Protein AF-A0A7C3IT63-F1 (afdb_monomer_lite)

Radius of gyration: 19.75 Å; chains: 1; bounding box: 23×74×29 Å

Structure (mmCIF, N/CA/C/O backbone):
data_AF-A0A7C3IT63-F1
#
_entry.id   AF-A0A7C3IT63-F1
#
loop_
_atom_site.group_PDB
_atom_site.id
_atom_site.type_symbol
_atom_site.label_atom_id
_atom_site.label_alt_id
_atom_site.label_comp_id
_atom_site.label_asym_id
_atom_site.label_entity_id
_atom_site.label_seq_id
_atom_site.pdbx_PDB_ins_code
_atom_site.Cartn_x
_atom_site.Cartn_y
_atom_site.Cartn_z
_atom_site.occupancy
_atom_site.B_iso_or_equiv
_atom_site.auth_seq_id
_atom_site.auth_comp_id
_atom_site.auth_asym_id
_atom_site.auth_atom_id
_atom_site.pdbx_PDB_model_num
ATOM 1 N N . MET A 1 1 ? 4.251 65.442 -13.829 1.00 38.53 1 MET A N 1
ATOM 2 C CA . MET A 1 1 ? 3.423 64.461 -14.567 1.00 38.53 1 MET A CA 1
ATOM 3 C C . MET A 1 1 ? 3.609 63.091 -13.933 1.00 38.53 1 MET A C 1
ATOM 5 O O . MET A 1 1 ? 4.620 62.878 -13.282 1.00 38.53 1 MET A O 1
ATOM 9 N N . LEU A 1 2 ? 2.570 62.262 -14.025 1.00 34.56 2 LEU A N 1
ATOM 10 C CA . LEU A 1 2 ? 2.195 61.171 -13.121 1.00 34.56 2 LEU A CA 1
ATOM 11 C C . LEU A 1 2 ? 3.221 60.044 -12.910 1.00 34.56 2 LEU A C 1
ATOM 13 O O . LEU A 1 2 ? 3.869 59.565 -13.832 1.00 34.56 2 LEU A O 1
ATOM 17 N N . ASN A 1 3 ? 3.241 59.611 -11.651 1.00 39.94 3 ASN A N 1
ATOM 18 C CA . ASN A 1 3 ? 3.815 58.397 -11.092 1.00 39.94 3 ASN A CA 1
ATOM 19 C C . ASN A 1 3 ? 3.014 57.175 -11.576 1.00 39.94 3 ASN A C 1
ATOM 21 O O . ASN A 1 3 ? 1.794 57.162 -11.410 1.00 39.94 3 ASN A O 1
ATOM 25 N N . ILE A 1 4 ? 3.669 56.163 -12.150 1.00 45.16 4 ILE A N 1
ATOM 26 C CA . ILE A 1 4 ? 3.038 54.882 -12.495 1.00 45.16 4 ILE A CA 1
ATOM 27 C C . ILE A 1 4 ? 3.994 53.746 -12.105 1.00 45.16 4 ILE A C 1
ATOM 29 O O . ILE A 1 4 ? 4.771 53.233 -12.904 1.00 45.16 4 ILE A O 1
ATOM 33 N N . ASN A 1 5 ? 3.901 53.362 -10.831 1.00 45.81 5 ASN A N 1
ATOM 34 C CA . ASN A 1 5 ? 4.170 52.006 -10.365 1.00 45.81 5 ASN A CA 1
ATOM 35 C C . ASN A 1 5 ? 3.165 51.060 -11.030 1.00 45.81 5 ASN A C 1
ATOM 37 O O . ASN A 1 5 ? 1.990 51.113 -10.675 1.00 45.81 5 ASN A O 1
ATOM 41 N N . TYR A 1 6 ? 3.601 50.168 -11.919 1.00 40.75 6 TYR A N 1
ATOM 42 C CA . TYR A 1 6 ? 2.818 48.980 -12.263 1.00 40.75 6 TYR A CA 1
ATOM 43 C C . TYR A 1 6 ? 3.698 47.733 -12.229 1.00 40.75 6 TYR A C 1
ATOM 45 O O . TYR A 1 6 ? 4.535 47.503 -13.093 1.00 40.75 6 TYR A O 1
ATOM 53 N N . PHE A 1 7 ? 3.472 46.968 -11.159 1.00 42.66 7 PHE A N 1
ATOM 54 C CA . PHE A 1 7 ? 3.388 45.512 -11.138 1.00 42.66 7 PHE A CA 1
ATOM 55 C C . PHE A 1 7 ? 4.411 44.734 -11.971 1.00 42.66 7 PHE A C 1
ATOM 57 O O . PHE A 1 7 ? 4.200 44.465 -13.145 1.00 42.66 7 PHE A O 1
ATOM 64 N N . ASN A 1 8 ? 5.416 44.197 -11.284 1.00 37.19 8 ASN A N 1
ATOM 65 C CA . ASN A 1 8 ? 5.847 42.820 -11.523 1.00 37.19 8 ASN A CA 1
ATOM 66 C C . ASN A 1 8 ? 6.266 42.181 -10.198 1.00 37.19 8 ASN A C 1
ATOM 68 O O . ASN A 1 8 ? 7.415 41.831 -9.964 1.00 37.19 8 ASN A O 1
ATOM 72 N N . ASN A 1 9 ? 5.278 42.027 -9.316 1.00 38.78 9 ASN A N 1
AT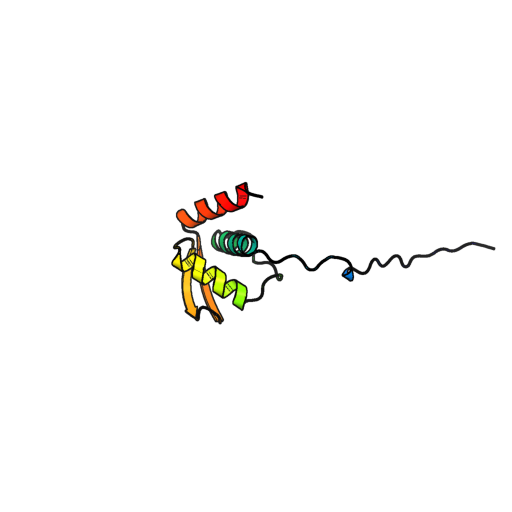OM 73 C CA . ASN A 1 9 ? 5.342 41.124 -8.170 1.00 38.78 9 ASN A CA 1
ATOM 74 C C . ASN A 1 9 ? 5.013 39.696 -8.649 1.00 38.78 9 ASN A C 1
ATOM 76 O O . ASN A 1 9 ? 4.095 39.048 -8.150 1.00 38.78 9 ASN A O 1
ATOM 80 N N . HIS A 1 10 ? 5.742 39.197 -9.650 1.00 39.81 10 HIS A N 1
ATOM 81 C CA . HIS A 1 10 ? 5.808 37.759 -9.862 1.00 39.81 10 HIS A CA 1
ATOM 82 C C . HIS A 1 10 ? 6.725 37.212 -8.768 1.00 39.81 10 HIS A C 1
ATOM 84 O O . HIS A 1 10 ? 7.919 37.026 -8.979 1.00 39.81 10 HIS A O 1
ATOM 90 N N . LYS A 1 11 ? 6.153 36.965 -7.580 1.00 39.66 11 LYS A N 1
ATOM 91 C CA . LYS A 1 11 ? 6.649 35.886 -6.723 1.00 39.66 11 LYS A CA 1
ATOM 92 C C . LYS A 1 11 ? 6.613 34.646 -7.602 1.00 39.66 11 LYS A C 1
ATOM 94 O O . LYS A 1 11 ? 5.547 34.084 -7.851 1.00 39.66 11 LYS A O 1
ATOM 99 N N . SER A 1 12 ? 7.757 34.324 -8.188 1.00 40.31 12 SER A N 1
ATOM 100 C CA . SER A 1 12 ? 7.937 33.090 -8.919 1.00 40.31 12 SER A CA 1
ATOM 101 C C . SER A 1 12 ? 7.509 31.966 -7.981 1.00 40.31 12 SER A C 1
ATOM 103 O O . SER A 1 12 ? 7.937 31.914 -6.829 1.00 40.31 12 SER A O 1
ATOM 105 N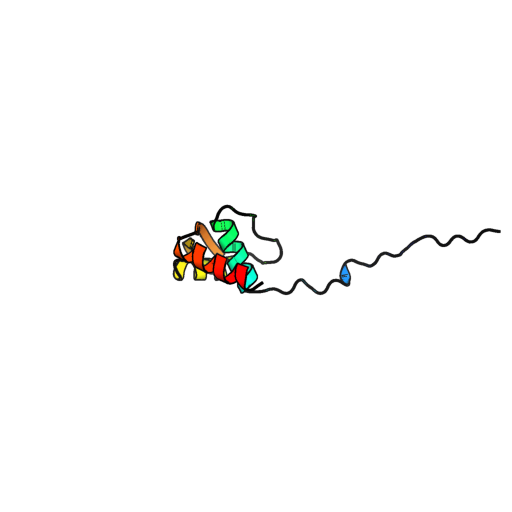 N . PHE A 1 13 ? 6.651 31.062 -8.452 1.00 46.41 13 PHE A N 1
ATOM 106 C CA . PHE A 1 13 ? 6.277 29.854 -7.708 1.00 46.41 13 PHE A CA 1
ATOM 107 C C . PHE A 1 13 ? 7.502 28.971 -7.359 1.00 46.41 13 PHE A C 1
ATOM 109 O O . PHE A 1 13 ? 7.353 27.970 -6.669 1.00 46.41 13 PHE A O 1
ATOM 116 N N . SER A 1 14 ? 8.706 29.346 -7.815 1.00 44.88 14 SER A N 1
ATOM 117 C CA . SER A 1 14 ? 9.992 28.703 -7.537 1.00 44.88 14 SER A CA 1
ATOM 118 C C . SER A 1 14 ? 10.527 28.872 -6.112 1.00 44.88 14 SER A C 1
ATOM 120 O O . SER A 1 14 ? 11.530 28.239 -5.804 1.00 44.88 14 SER A O 1
ATOM 122 N N . ASP A 1 15 ? 9.905 29.698 -5.262 1.00 47.81 15 ASP A N 1
ATOM 123 C CA . ASP A 1 15 ? 10.333 29.876 -3.859 1.00 47.81 15 ASP A CA 1
ATOM 124 C C . ASP A 1 15 ? 9.608 28.937 -2.880 1.00 47.81 15 ASP A C 1
ATOM 126 O O . ASP A 1 15 ? 9.855 28.980 -1.673 1.00 47.81 15 ASP A O 1
ATOM 130 N N . LEU A 1 16 ? 8.697 28.090 -3.370 1.00 50.91 16 LEU A N 1
ATOM 131 C CA . LEU A 1 16 ? 8.146 27.019 -2.549 1.00 50.91 16 LEU A CA 1
ATOM 132 C C . LEU A 1 16 ? 9.215 25.925 -2.413 1.00 50.91 16 LEU A C 1
ATOM 134 O O . LEU A 1 16 ? 9.696 25.431 -3.438 1.00 50.91 16 LEU A O 1
ATOM 138 N N . PRO A 1 17 ? 9.610 25.538 -1.184 1.00 53.88 17 PRO A N 1
ATOM 139 C CA . PRO A 1 17 ? 10.489 24.392 -1.004 1.00 53.88 17 PRO A CA 1
ATOM 140 C C . PRO A 1 17 ? 9.845 23.173 -1.682 1.00 53.88 17 PRO A C 1
ATOM 142 O O . PRO A 1 17 ? 8.616 23.059 -1.670 1.00 53.88 17 PRO A O 1
ATOM 145 N N . PRO A 1 18 ? 10.634 22.286 -2.314 1.00 62.56 18 PRO A N 1
ATOM 146 C CA . PRO A 1 18 ? 10.083 21.091 -2.940 1.00 62.56 18 PRO A CA 1
ATOM 147 C C . PRO A 1 18 ? 9.230 20.344 -1.912 1.00 62.56 18 PRO A C 1
ATOM 149 O O . PRO A 1 18 ? 9.707 20.104 -0.804 1.00 62.56 18 PRO A O 1
ATOM 152 N N . ASP A 1 19 ? 7.983 20.009 -2.267 1.00 64.31 19 ASP A N 1
ATOM 153 C CA . ASP A 1 19 ? 7.064 19.303 -1.369 1.00 64.31 19 ASP A CA 1
ATOM 154 C C . ASP A 1 19 ? 7.773 18.078 -0.770 1.00 64.31 19 ASP A C 1
ATOM 156 O O . ASP A 1 19 ? 8.089 17.120 -1.484 1.00 64.31 19 ASP A O 1
ATOM 160 N N . GLU A 1 20 ? 8.031 18.100 0.539 1.00 75.88 20 GLU A N 1
ATOM 161 C CA . GLU A 1 20 ? 8.796 17.051 1.212 1.00 75.88 20 GLU A CA 1
ATOM 162 C C . GLU A 1 20 ? 8.095 15.701 1.060 1.00 75.88 20 GLU A C 1
ATOM 164 O O . GLU A 1 20 ? 6.938 15.537 1.449 1.00 75.88 20 GLU A O 1
ATOM 169 N N . LYS A 1 21 ? 8.775 14.715 0.469 1.00 80.88 21 LYS A N 1
ATOM 170 C CA . LYS A 1 21 ? 8.236 13.358 0.325 1.00 80.88 21 LYS A CA 1
ATOM 171 C C . LYS A 1 21 ? 8.225 12.646 1.674 1.00 80.88 21 LYS A C 1
ATOM 173 O O . LYS A 1 21 ? 9.249 12.584 2.347 1.00 80.88 21 LYS A O 1
ATOM 178 N N . SER A 1 22 ? 7.100 12.022 2.013 1.00 88.19 22 SER A N 1
ATOM 179 C CA . SER A 1 22 ? 6.955 11.198 3.213 1.00 88.19 22 SER A CA 1
ATOM 180 C C . SER A 1 2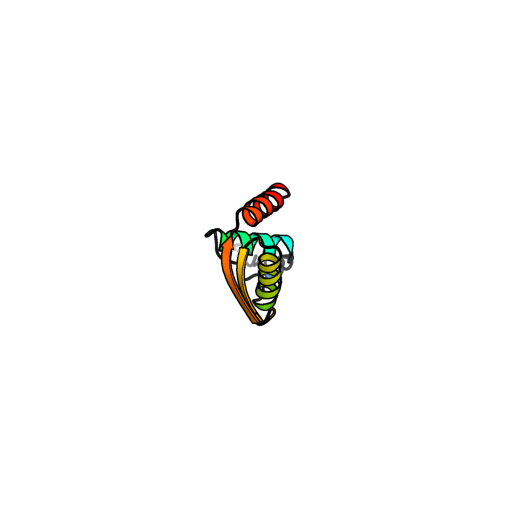2 ? 6.455 9.803 2.852 1.00 88.19 22 SER A C 1
ATOM 182 O O . SER A 1 22 ? 5.504 9.632 2.089 1.00 88.19 22 SER A O 1
ATOM 184 N N . VAL A 1 23 ? 7.093 8.782 3.426 1.00 89.69 23 VAL A N 1
ATOM 185 C CA . VAL A 1 23 ? 6.658 7.387 3.259 1.00 89.69 23 VAL A CA 1
ATOM 186 C C . VAL A 1 23 ? 5.260 7.190 3.839 1.00 89.69 23 VAL A C 1
ATOM 188 O O . VAL A 1 23 ? 4.435 6.537 3.211 1.00 89.69 23 VAL A O 1
ATOM 191 N N . GLU A 1 24 ? 4.981 7.779 5.001 1.00 91.00 24 GLU A N 1
ATOM 192 C CA . GLU A 1 24 ? 3.680 7.676 5.670 1.00 91.00 24 GLU A CA 1
ATOM 193 C C . GLU A 1 24 ? 2.582 8.401 4.875 1.00 91.00 24 GLU A C 1
ATOM 195 O O . GLU A 1 24 ? 1.470 7.890 4.751 1.00 91.00 24 GLU A O 1
ATOM 200 N N . GLU A 1 25 ? 2.907 9.534 4.238 1.00 90.81 25 GLU A N 1
ATOM 201 C CA . GLU A 1 25 ? 1.992 10.209 3.307 1.00 90.81 25 GLU A CA 1
ATOM 202 C C . GLU A 1 25 ? 1.670 9.313 2.103 1.00 90.81 25 GLU A C 1
ATOM 204 O O . GLU A 1 25 ? 0.504 9.163 1.741 1.00 90.81 25 GLU A O 1
ATOM 209 N N . LEU A 1 26 ? 2.679 8.686 1.491 1.00 93.00 26 LEU A N 1
ATOM 210 C CA . LEU A 1 26 ? 2.467 7.786 0.358 1.00 93.00 26 LEU A CA 1
ATOM 211 C C . LEU A 1 26 ? 1.679 6.527 0.758 1.00 93.00 26 LEU A C 1
ATOM 213 O O . LEU A 1 26 ? 0.784 6.109 0.022 1.00 93.00 26 LEU A O 1
ATOM 217 N N . GLU A 1 27 ? 1.955 5.947 1.931 1.00 94.50 27 GLU A N 1
ATOM 218 C CA . GLU A 1 27 ? 1.154 4.849 2.484 1.00 94.50 27 GLU A CA 1
ATOM 219 C C . GLU A 1 27 ? -0.314 5.269 2.634 1.00 94.50 27 GLU A C 1
ATOM 221 O O . GLU A 1 27 ? -1.210 4.557 2.173 1.00 94.50 27 GLU A O 1
ATOM 226 N N . LEU A 1 28 ? -0.566 6.448 3.209 1.00 93.44 28 LEU A N 1
ATOM 227 C CA . LEU A 1 28 ? -1.908 6.994 3.388 1.00 93.44 28 LEU A CA 1
ATOM 228 C C . LEU A 1 28 ? -2.621 7.240 2.052 1.00 93.44 28 LEU A C 1
ATOM 230 O O . LEU A 1 28 ? -3.805 6.924 1.920 1.00 93.44 28 LEU A O 1
ATOM 234 N N . LEU A 1 29 ? -1.920 7.773 1.051 1.00 93.25 29 LEU A N 1
ATOM 235 C CA . LEU A 1 29 ? -2.473 8.006 -0.284 1.00 93.25 29 LEU A CA 1
ATOM 236 C C . LEU A 1 29 ? -2.905 6.696 -0.958 1.00 93.25 29 LEU A C 1
ATOM 238 O O . LEU A 1 29 ? -4.018 6.623 -1.475 1.00 93.25 29 LEU A O 1
ATOM 242 N N . ILE A 1 30 ? -2.078 5.648 -0.899 1.00 95.12 30 ILE A N 1
ATOM 243 C CA . ILE A 1 30 ? -2.414 4.335 -1.474 1.00 95.12 30 ILE A CA 1
ATOM 244 C C . ILE A 1 30 ? -3.576 3.681 -0.711 1.00 95.12 30 ILE A C 1
ATOM 246 O O . ILE A 1 30 ? -4.467 3.093 -1.321 1.00 95.12 30 ILE A O 1
ATOM 250 N N . LEU A 1 31 ? -3.612 3.798 0.621 1.00 95.19 31 LEU A N 1
ATOM 251 C CA . LEU A 1 31 ? -4.721 3.282 1.434 1.00 95.19 31 LEU A CA 1
ATOM 252 C C . LEU A 1 31 ? -6.041 3.989 1.112 1.00 95.19 31 LEU A C 1
ATOM 254 O O . LEU A 1 31 ? -7.075 3.330 1.001 1.00 95.19 31 LEU A O 1
ATOM 258 N N . ARG A 1 32 ? -6.008 5.313 0.923 1.00 93.38 32 ARG A N 1
ATOM 259 C CA . ARG A 1 32 ? -7.168 6.111 0.509 1.00 93.38 32 ARG A CA 1
ATOM 260 C C . ARG A 1 32 ? -7.661 5.688 -0.869 1.00 93.38 32 ARG A C 1
ATOM 262 O O . ARG A 1 32 ? -8.852 5.425 -1.009 1.00 93.38 32 ARG A O 1
ATOM 269 N N . ASP A 1 33 ? -6.763 5.548 -1.836 1.00 93.62 33 ASP A N 1
ATOM 270 C CA . ASP A 1 33 ? -7.097 5.071 -3.180 1.00 93.62 33 ASP A CA 1
ATOM 271 C C . ASP A 1 33 ? -7.731 3.664 -3.136 1.00 93.62 33 ASP A C 1
ATOM 273 O O . ASP A 1 33 ? -8.834 3.450 -3.639 1.00 93.62 33 ASP A O 1
ATOM 277 N N . ALA A 1 34 ? -7.138 2.729 -2.383 1.00 94.38 34 ALA A N 1
ATOM 278 C CA . ALA A 1 34 ? -7.686 1.385 -2.168 1.00 94.38 34 ALA A CA 1
ATOM 279 C C . ALA A 1 34 ? -9.021 1.358 -1.391 1.00 94.38 34 ALA A C 1
ATOM 281 O O . ALA A 1 34 ? -9.742 0.354 -1.423 1.00 94.38 34 ALA A O 1
ATOM 282 N N . ALA A 1 35 ? -9.349 2.429 -0.665 1.00 93.12 35 ALA A N 1
ATOM 283 C CA . ALA A 1 35 ? -10.633 2.633 0.000 1.00 93.12 35 ALA A CA 1
ATOM 284 C C . ALA A 1 35 ? -11.673 3.326 -0.905 1.00 93.12 35 ALA A C 1
ATOM 286 O O . ALA A 1 35 ? -12.771 3.629 -0.438 1.00 93.12 35 ALA A O 1
ATOM 287 N N . GLY A 1 36 ? -11.345 3.592 -2.175 1.00 89.38 36 GLY A N 1
ATOM 288 C CA . GLY A 1 36 ? -12.201 4.327 -3.111 1.00 89.38 36 GLY A CA 1
ATOM 289 C C . GLY A 1 36 ? -12.255 5.833 -2.840 1.00 89.38 36 GLY A C 1
ATOM 290 O O . GLY A 1 36 ? -13.198 6.503 -3.260 1.00 89.38 36 GLY A O 1
ATOM 291 N N . LYS A 1 37 ? -11.281 6.370 -2.097 1.00 83.19 37 LYS A N 1
ATOM 292 C CA . LYS A 1 37 ? -11.111 7.809 -1.849 1.00 83.19 37 LYS A CA 1
ATOM 293 C C . LYS A 1 37 ? -10.153 8.408 -2.897 1.00 83.19 37 LYS A C 1
ATOM 295 O O . LYS A 1 37 ? -9.680 7.704 -3.779 1.00 83.19 37 LYS A O 1
ATOM 300 N N . LYS A 1 38 ? -9.930 9.730 -2.828 1.00 74.56 38 LYS A N 1
ATOM 301 C CA . LYS A 1 38 ? -9.209 10.548 -3.830 1.00 74.56 38 LYS A CA 1
ATOM 302 C C . LYS A 1 38 ? -7.970 9.861 -4.451 1.00 74.56 38 LYS A C 1
ATOM 304 O O . LYS A 1 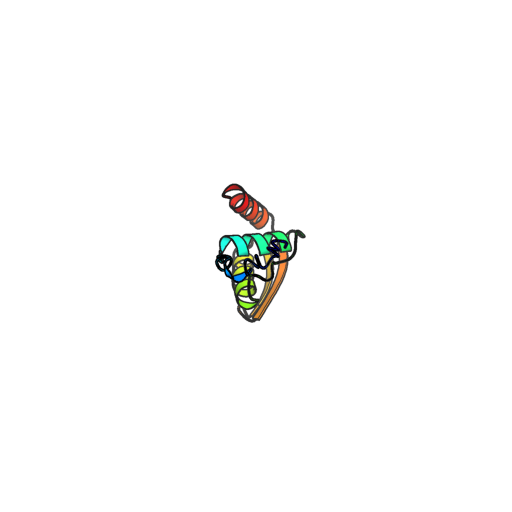38 ? -7.200 9.254 -3.709 1.00 74.56 38 LYS A O 1
ATOM 309 N N . PRO A 1 39 ? -7.729 10.077 -5.760 1.00 66.06 39 PRO A N 1
ATOM 310 C CA . PRO A 1 39 ? -6.604 9.488 -6.481 1.00 66.06 39 PRO A CA 1
ATOM 311 C C . PRO A 1 39 ? -5.247 10.034 -6.016 1.00 66.06 39 PRO A C 1
ATOM 313 O O . PRO A 1 39 ? -5.152 11.134 -5.461 1.00 66.06 39 PRO A O 1
ATOM 316 N N . LEU A 1 40 ? -4.195 9.261 -6.298 1.00 68.94 40 LEU A N 1
ATOM 317 C CA . LEU A 1 40 ? -2.799 9.585 -5.997 1.00 68.94 40 LEU A CA 1
ATOM 318 C C . LEU A 1 40 ? -2.371 10.951 -6.570 1.00 68.94 40 LEU A C 1
ATOM 320 O O . LEU A 1 40 ? -2.683 11.308 -7.708 1.00 68.94 40 LEU A O 1
ATOM 324 N N . SER A 1 41 ? -1.608 11.708 -5.777 1.00 67.94 41 SER A N 1
ATOM 325 C CA . SER A 1 41 ? -0.983 12.966 -6.205 1.00 67.94 41 SER A CA 1
ATOM 326 C C . SER A 1 41 ? 0.192 12.714 -7.163 1.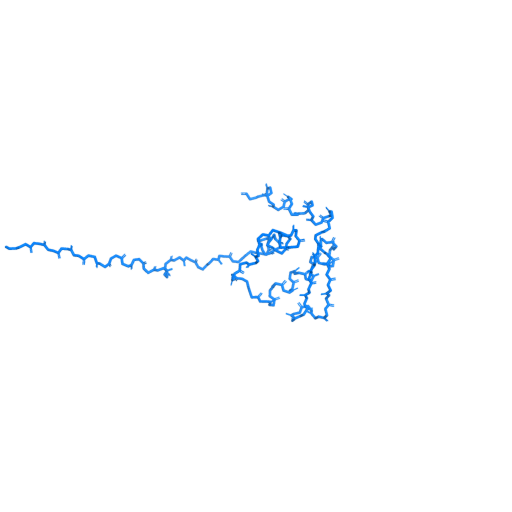00 67.94 41 SER A C 1
ATOM 328 O O . SER A 1 41 ? 0.919 11.734 -7.010 1.00 67.94 41 SER A O 1
ATOM 330 N N . ARG A 1 42 ? 0.451 13.649 -8.094 1.00 70.62 42 ARG A N 1
ATOM 331 C CA . ARG A 1 42 ? 1.608 13.631 -9.024 1.00 70.62 42 ARG A CA 1
ATOM 332 C C . ARG A 1 42 ? 2.979 13.790 -8.336 1.00 70.62 42 ARG A C 1
ATOM 334 O O . ARG A 1 42 ? 3.999 13.807 -9.016 1.00 70.62 42 ARG A O 1
ATOM 341 N N . LYS A 1 43 ? 3.008 13.922 -7.008 1.00 83.81 43 LYS A N 1
ATOM 342 C CA . LYS A 1 43 ? 4.216 14.092 -6.185 1.00 83.81 43 LYS A CA 1
ATOM 343 C C . LYS A 1 43 ? 5.143 12.867 -6.188 1.00 83.81 43 LYS A C 1
ATOM 345 O O . LYS A 1 43 ? 6.358 13.013 -6.057 1.00 83.81 43 LYS A O 1
ATOM 350 N N . TYR A 1 44 ? 4.580 11.670 -6.336 1.00 87.44 44 TYR A N 1
ATOM 351 C CA . TYR A 1 44 ? 5.310 10.403 -6.259 1.00 87.44 44 TYR A CA 1
ATOM 352 C C . TYR A 1 44 ? 5.445 9.769 -7.639 1.00 87.44 44 TYR A C 1
ATOM 354 O O . TYR A 1 44 ? 4.507 9.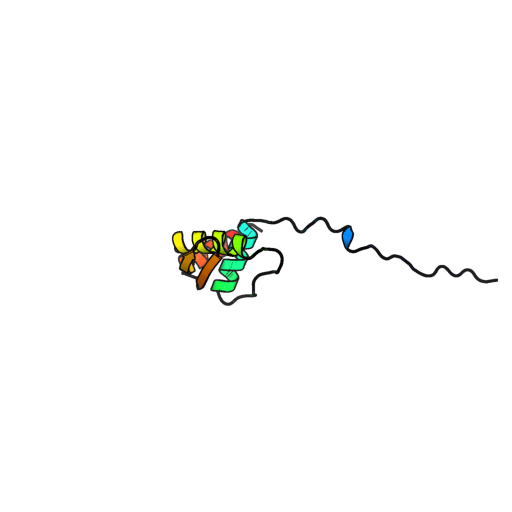794 -8.436 1.00 87.44 44 TYR A O 1
ATOM 362 N N . ASN A 1 45 ? 6.615 9.200 -7.931 1.00 89.94 45 ASN A N 1
ATOM 363 C CA . ASN A 1 45 ? 6.807 8.465 -9.177 1.00 89.94 45 ASN A CA 1
ATOM 364 C C . ASN A 1 45 ? 6.235 7.039 -9.063 1.00 89.94 45 ASN A C 1
ATOM 366 O O . ASN A 1 45 ? 6.016 6.518 -7.968 1.00 89.94 45 ASN A O 1
ATOM 370 N N . GLN A 1 46 ? 6.009 6.384 -10.204 1.00 91.00 46 GLN A N 1
ATOM 371 C CA . GLN A 1 46 ? 5.362 5.070 -10.224 1.00 91.00 46 GLN A CA 1
ATOM 372 C C . GLN A 1 46 ? 6.176 3.980 -9.510 1.00 91.00 46 GLN A C 1
ATOM 374 O O . GLN A 1 46 ? 5.592 3.082 -8.911 1.00 91.00 46 GLN A O 1
ATOM 379 N N . GLN A 1 47 ? 7.509 4.050 -9.536 1.00 92.44 47 GLN A N 1
ATOM 380 C CA . GLN A 1 47 ? 8.355 3.064 -8.859 1.00 92.44 47 GLN A CA 1
ATOM 381 C C . GLN A 1 47 ? 8.221 3.171 -7.336 1.00 92.44 47 GLN A C 1
ATOM 383 O O . GLN A 1 47 ? 8.072 2.156 -6.659 1.00 92.44 47 GLN A O 1
ATOM 388 N N . GLU A 1 48 ? 8.206 4.392 -6.794 1.00 92.50 48 GLU A N 1
ATOM 389 C CA . GLU A 1 48 ? 7.950 4.656 -5.373 1.00 92.50 48 GLU A CA 1
ATOM 390 C C . GLU A 1 48 ? 6.575 4.115 -4.964 1.00 92.50 48 GLU A C 1
ATOM 392 O O . GLU A 1 48 ? 6.459 3.389 -3.973 1.00 92.50 48 GLU A O 1
ATOM 397 N N . VAL A 1 49 ? 5.549 4.408 -5.769 1.00 94.00 49 VAL A N 1
ATOM 398 C CA . VAL A 1 49 ? 4.183 3.911 -5.565 1.00 94.00 49 VAL A CA 1
ATOM 399 C C . VAL A 1 49 ? 4.157 2.382 -5.548 1.00 94.00 49 VAL A C 1
ATOM 401 O O . VAL A 1 49 ? 3.610 1.798 -4.615 1.00 94.00 49 VAL A O 1
ATOM 404 N N . ASN A 1 50 ? 4.789 1.725 -6.522 1.00 95.44 50 ASN A N 1
ATOM 405 C CA . ASN A 1 50 ? 4.823 0.267 -6.625 1.00 95.44 50 ASN A CA 1
ATOM 406 C C . ASN A 1 50 ? 5.509 -0.379 -5.413 1.00 95.44 50 ASN A C 1
ATOM 408 O O . ASN A 1 50 ? 4.977 -1.331 -4.839 1.00 95.44 50 ASN A O 1
ATOM 412 N N . ILE A 1 51 ? 6.644 0.171 -4.969 1.00 96.06 51 ILE A N 1
ATOM 413 C CA . ILE A 1 51 ? 7.382 -0.338 -3.805 1.00 96.06 51 ILE A CA 1
ATOM 414 C C . ILE A 1 51 ? 6.522 -0.260 -2.540 1.00 96.06 51 ILE A C 1
ATOM 416 O O . ILE A 1 51 ? 6.476 -1.221 -1.764 1.00 96.06 51 ILE A O 1
ATOM 420 N N . ILE A 1 52 ? 5.845 0.868 -2.307 1.00 96.38 52 ILE A N 1
ATOM 421 C CA . ILE A 1 52 ? 4.996 1.027 -1.122 1.00 96.38 52 ILE A CA 1
ATOM 422 C C . ILE A 1 52 ? 3.731 0.174 -1.233 1.00 96.38 52 ILE A C 1
ATOM 424 O O . ILE A 1 52 ? 3.398 -0.534 -0.282 1.00 96.38 52 ILE A O 1
ATOM 428 N N . ALA A 1 53 ? 3.074 0.143 -2.393 1.00 96.56 53 ALA A N 1
ATOM 429 C CA . ALA A 1 53 ? 1.903 -0.696 -2.622 1.00 96.56 53 ALA A CA 1
ATOM 430 C C . ALA A 1 53 ? 2.214 -2.182 -2.386 1.00 96.56 53 ALA A C 1
ATOM 432 O O . ALA A 1 53 ? 1.460 -2.860 -1.689 1.00 96.56 53 ALA A O 1
ATOM 433 N N . ALA A 1 54 ? 3.359 -2.675 -2.873 1.00 97.50 54 ALA A N 1
ATOM 434 C CA . ALA A 1 54 ? 3.803 -4.046 -2.634 1.00 97.50 54 ALA A CA 1
ATOM 435 C C . ALA A 1 54 ? 3.939 -4.339 -1.133 1.00 97.50 54 ALA A C 1
ATOM 437 O O . ALA A 1 54 ? 3.395 -5.331 -0.649 1.00 97.50 54 ALA A O 1
ATOM 438 N N . LYS A 1 55 ? 4.577 -3.442 -0.368 1.00 97.50 55 LYS A N 1
ATOM 439 C CA . LYS A 1 55 ? 4.697 -3.590 1.093 1.00 97.50 55 LYS A CA 1
ATOM 440 C C . LYS A 1 55 ? 3.332 -3.629 1.783 1.00 97.50 55 LYS A C 1
ATOM 442 O O . LYS A 1 55 ? 3.135 -4.420 2.704 1.00 97.50 55 LYS A O 1
ATOM 447 N N . LEU A 1 56 ? 2.386 -2.786 1.368 1.00 97.81 56 LEU A N 1
ATOM 448 C CA . LEU A 1 56 ? 1.034 -2.762 1.936 1.00 97.81 56 LEU A CA 1
ATOM 449 C C . LEU A 1 56 ? 0.250 -4.045 1.615 1.00 97.81 56 LEU A C 1
ATOM 451 O O . LEU A 1 56 ? -0.499 -4.526 2.469 1.00 97.81 56 LEU A O 1
ATOM 455 N N . ILE A 1 57 ? 0.440 -4.618 0.421 1.00 97.81 57 ILE A N 1
ATOM 456 C CA . ILE A 1 57 ? -0.135 -5.916 0.034 1.00 97.81 57 ILE A CA 1
ATOM 457 C C . ILE A 1 57 ? 0.441 -7.033 0.909 1.00 97.81 57 ILE A C 1
ATOM 459 O O . ILE A 1 57 ? -0.315 -7.800 1.500 1.00 97.81 57 ILE A O 1
ATOM 463 N N . GLU A 1 58 ? 1.764 -7.094 1.064 1.00 97.38 58 GLU A N 1
ATOM 464 C CA . GLU A 1 58 ? 2.441 -8.124 1.867 1.00 97.38 58 GLU A CA 1
ATOM 465 C C . GLU A 1 58 ? 2.080 -8.057 3.352 1.00 97.38 58 GLU A C 1
ATOM 467 O O . GLU A 1 58 ? 1.904 -9.085 4.003 1.00 97.38 58 GLU A O 1
ATOM 472 N N . LYS A 1 59 ? 1.898 -6.846 3.892 1.00 97.25 59 LYS A N 1
ATOM 473 C CA . LYS A 1 59 ? 1.394 -6.635 5.260 1.00 97.25 59 LYS A CA 1
ATOM 474 C C . LYS A 1 59 ? -0.096 -6.984 5.410 1.00 97.25 59 LYS A C 1
ATOM 476 O O . LYS A 1 59 ? -0.624 -6.977 6.527 1.00 97.25 59 LYS A O 1
ATOM 481 N N . GLY A 1 60 ? -0.784 -7.287 4.309 1.00 97.56 60 GLY A N 1
ATOM 482 C CA . GLY A 1 60 ? -2.207 -7.601 4.279 1.00 97.56 60 GLY A CA 1
ATOM 483 C C . GLY A 1 60 ? -3.089 -6.393 4.581 1.00 97.56 60 GLY A C 1
ATOM 484 O O . GLY A 1 60 ? -4.179 -6.564 5.117 1.00 97.56 60 GLY A O 1
ATOM 485 N N . PHE A 1 61 ? -2.622 -5.174 4.298 1.00 98.12 61 PHE A N 1
ATOM 486 C CA . PHE A 1 61 ? -3.402 -3.951 4.486 1.00 98.12 61 PHE A CA 1
ATOM 487 C C . PHE A 1 61 ? -4.313 -3.670 3.294 1.00 98.12 61 PHE A C 1
ATOM 489 O O . PHE A 1 61 ? -5.456 -3.257 3.490 1.00 98.12 61 PHE A O 1
ATOM 496 N N . ILE A 1 62 ? -3.870 -3.992 2.083 1.00 97.69 62 ILE A N 1
ATOM 497 C CA . ILE A 1 62 ? -4.669 -3.899 0.857 1.00 97.69 62 ILE A CA 1
ATOM 498 C C . ILE A 1 62 ? -4.612 -5.223 0.090 1.00 97.69 62 ILE A C 1
ATOM 500 O O . ILE A 1 62 ? -3.661 -5.989 0.219 1.00 97.69 62 ILE A O 1
ATOM 504 N N . ARG A 1 63 ? -5.641 -5.509 -0.707 1.00 97.56 63 ARG A N 1
ATOM 505 C CA . ARG A 1 63 ? -5.649 -6.612 -1.673 1.00 97.56 63 ARG A CA 1
ATOM 506 C C . ARG A 1 63 ? -5.065 -6.136 -2.993 1.00 97.56 63 ARG A C 1
ATOM 508 O O . ARG A 1 63 ? -5.480 -5.093 -3.502 1.00 97.56 63 ARG A O 1
ATOM 515 N N . GLY A 1 64 ? -4.178 -6.933 -3.572 1.00 96.19 64 GLY A N 1
ATOM 516 C CA . GLY A 1 64 ? -3.537 -6.619 -4.839 1.00 96.19 64 GLY A CA 1
ATOM 517 C C . GLY A 1 64 ? -2.686 -7.760 -5.371 1.00 96.19 64 GLY A C 1
ATOM 518 O O . GLY A 1 64 ? -2.597 -8.823 -4.755 1.00 96.19 64 GLY A O 1
ATOM 519 N N . THR A 1 65 ? -2.063 -7.516 -6.516 1.00 97.00 65 THR A N 1
ATOM 520 C CA . THR A 1 65 ? -1.173 -8.451 -7.199 1.00 97.00 65 THR A CA 1
ATOM 521 C C . THR A 1 65 ? 0.187 -7.793 -7.383 1.00 97.00 65 THR A C 1
ATOM 523 O O . THR A 1 65 ? 0.283 -6.666 -7.868 1.00 97.00 65 THR A O 1
ATOM 526 N N . ILE A 1 66 ? 1.238 -8.517 -6.998 1.00 97.12 66 ILE A N 1
ATOM 527 C CA . ILE A 1 66 ? 2.633 -8.122 -7.194 1.00 97.12 66 ILE A CA 1
ATOM 528 C C . ILE A 1 66 ? 3.193 -9.031 -8.286 1.00 97.12 66 ILE A C 1
ATOM 530 O O . ILE A 1 66 ? 3.418 -10.213 -8.038 1.00 97.12 66 ILE A O 1
ATOM 534 N N . VAL A 1 67 ? 3.384 -8.493 -9.491 1.00 95.31 67 VAL A N 1
ATOM 535 C CA . VAL A 1 67 ? 4.076 -9.201 -10.583 1.00 95.31 67 VAL A CA 1
ATOM 536 C C . VAL A 1 67 ? 5.560 -8.839 -10.556 1.00 95.31 67 VAL A C 1
ATOM 538 O O . VAL A 1 67 ? 6.416 -9.715 -10.587 1.00 95.31 67 VAL A O 1
ATOM 541 N N . ASP A 1 68 ? 5.855 -7.545 -10.423 1.00 92.75 68 ASP A N 1
ATOM 542 C CA . ASP A 1 68 ? 7.193 -6.992 -10.220 1.00 92.75 68 ASP A CA 1
ATOM 543 C C . ASP A 1 68 ? 7.086 -5.806 -9.256 1.00 92.75 68 ASP A C 1
ATOM 545 O O . ASP A 1 68 ? 6.367 -4.844 -9.524 1.00 92.75 68 ASP A O 1
ATOM 549 N N . ARG A 1 69 ? 7.829 -5.853 -8.145 1.00 89.31 69 ARG A N 1
ATOM 550 C CA . ARG A 1 69 ? 7.810 -4.821 -7.095 1.00 89.31 69 ARG A CA 1
ATOM 551 C C . ARG A 1 69 ? 8.153 -3.423 -7.601 1.00 89.31 69 ARG A C 1
ATOM 553 O O . ARG A 1 69 ? 7.735 -2.456 -6.974 1.00 89.31 69 ARG A O 1
ATOM 560 N N . PHE A 1 70 ? 8.925 -3.306 -8.678 1.00 88.00 70 PHE A N 1
ATOM 561 C CA . PHE A 1 70 ? 9.378 -2.012 -9.184 1.00 88.00 70 PHE A CA 1
ATOM 562 C C . PHE A 1 70 ? 8.458 -1.461 -10.265 1.00 88.00 70 PHE A C 1
ATOM 564 O O . PHE A 1 70 ? 8.220 -0.255 -10.316 1.00 88.00 70 PHE A O 1
ATOM 571 N N . ASN A 1 71 ? 7.907 -2.332 -11.109 1.00 88.38 71 ASN A N 1
ATOM 572 C CA . ASN A 1 71 ? 7.256 -1.902 -12.345 1.00 88.38 71 ASN A CA 1
ATOM 573 C C . ASN A 1 71 ? 5.786 -2.313 -12.453 1.00 88.38 71 ASN A C 1
ATOM 575 O O . ASN A 1 71 ? 5.035 -1.651 -13.164 1.00 88.38 71 ASN A O 1
ATOM 579 N N . ASN A 1 72 ? 5.356 -3.374 -11.766 1.00 92.81 72 ASN A N 1
ATOM 580 C CA . ASN A 1 72 ? 4.029 -3.946 -11.963 1.00 92.81 72 ASN A CA 1
ATOM 581 C C . ASN A 1 72 ? 3.413 -4.435 -10.646 1.00 92.81 72 ASN A C 1
ATOM 583 O O . ASN A 1 72 ? 3.521 -5.606 -10.257 1.00 92.81 72 ASN A O 1
ATOM 587 N N . VAL A 1 73 ? 2.748 -3.494 -9.977 1.00 96.31 73 VAL A N 1
ATOM 588 C CA . VAL A 1 73 ? 1.959 -3.718 -8.770 1.00 96.31 73 VAL A CA 1
ATOM 589 C C . VAL A 1 73 ? 0.585 -3.102 -8.983 1.00 96.31 73 VAL A C 1
ATOM 591 O O . VAL A 1 73 ? 0.470 -1.945 -9.377 1.00 96.31 73 VAL A O 1
ATOM 594 N N . THR A 1 74 ? -0.462 -3.871 -8.710 1.00 94.81 74 THR A N 1
ATOM 595 C CA . THR A 1 74 ? -1.850 -3.400 -8.781 1.00 94.81 74 THR A CA 1
ATOM 596 C C . THR A 1 74 ? -2.563 -3.711 -7.475 1.00 94.81 74 THR A C 1
ATOM 598 O O . THR A 1 74 ? -2.258 -4.700 -6.809 1.00 94.81 74 THR A O 1
ATOM 601 N N . TRP A 1 75 ? -3.519 -2.874 -7.085 1.00 95.50 75 TRP A N 1
ATOM 602 C CA . TRP A 1 75 ? -4.342 -3.070 -5.892 1.00 95.50 75 TRP A CA 1
ATOM 603 C C . TRP A 1 75 ? -5.806 -2.752 -6.194 1.00 95.50 75 TRP A C 1
ATOM 605 O O . TRP A 1 75 ? -6.124 -2.134 -7.205 1.00 95.50 75 TRP A O 1
ATOM 615 N N . SER A 1 76 ? -6.710 -3.239 -5.343 1.00 93.56 76 SER A N 1
ATOM 616 C CA . SER A 1 76 ? -8.158 -3.165 -5.600 1.00 93.56 76 SER A CA 1
ATOM 617 C C . SER A 1 76 ? -9.004 -2.781 -4.394 1.00 93.56 76 SER A C 1
ATOM 619 O O . SER A 1 76 ? -10.000 -2.081 -4.550 1.00 93.56 76 SER A O 1
ATOM 621 N N . ARG A 1 77 ? -8.675 -3.274 -3.194 1.00 95.62 77 ARG A N 1
ATOM 622 C CA . ARG A 1 77 ? -9.517 -3.053 -2.013 1.00 95.62 77 ARG A CA 1
ATOM 623 C C . ARG A 1 77 ? -8.705 -3.010 -0.733 1.00 95.62 77 ARG A C 1
ATOM 625 O O . ARG A 1 77 ? -7.892 -3.899 -0.481 1.00 95.62 77 ARG A O 1
ATOM 632 N N . ILE A 1 78 ? -9.000 -2.039 0.120 1.00 96.94 78 ILE A N 1
ATOM 633 C CA . ILE A 1 78 ? -8.505 -2.004 1.495 1.00 96.94 78 ILE A CA 1
ATOM 634 C C . ILE A 1 78 ? -9.078 -3.161 2.336 1.00 96.94 78 ILE A C 1
ATOM 636 O O . ILE A 1 78 ? -10.232 -3.567 2.194 1.00 96.94 78 ILE A O 1
ATOM 640 N N . THR A 1 79 ? -8.268 -3.730 3.222 1.00 97.88 79 THR A N 1
ATOM 641 C CA . THR A 1 79 ? -8.721 -4.747 4.186 1.00 97.88 79 THR A CA 1
ATOM 642 C C . THR A 1 79 ? -9.201 -4.091 5.487 1.00 97.88 79 THR A C 1
ATOM 644 O O . THR A 1 79 ? -8.817 -2.955 5.768 1.00 97.88 79 THR A O 1
ATOM 647 N N . PRO A 1 80 ? -9.946 -4.798 6.361 1.00 97.56 80 PRO A N 1
ATOM 648 C CA . PRO A 1 80 ? -10.281 -4.275 7.691 1.00 97.56 80 PRO A CA 1
ATOM 649 C C . PRO A 1 80 ? -9.050 -3.884 8.526 1.00 97.56 80 PRO A C 1
ATOM 651 O O . PRO A 1 80 ? -9.097 -2.942 9.311 1.00 97.56 80 PRO A O 1
ATOM 654 N N . ARG A 1 81 ? -7.927 -4.593 8.347 1.00 97.12 81 ARG A N 1
ATOM 655 C CA . ARG A 1 81 ? -6.654 -4.283 9.012 1.00 97.12 81 ARG A CA 1
ATOM 656 C C . ARG A 1 81 ? -6.024 -3.012 8.446 1.00 97.12 81 ARG A C 1
ATOM 658 O O . ARG A 1 81 ? -5.556 -2.180 9.214 1.00 97.12 81 ARG A O 1
ATOM 665 N N . GLY A 1 82 ? -6.034 -2.865 7.123 1.00 97.38 82 GLY A N 1
ATOM 666 C CA . GLY A 1 82 ? -5.564 -1.656 6.450 1.00 97.38 82 GLY A CA 1
ATOM 667 C C . GLY A 1 82 ? -6.387 -0.428 6.816 1.00 97.38 82 GLY A C 1
ATOM 668 O O . GLY A 1 82 ? -5.811 0.634 7.002 1.00 97.38 82 GLY A O 1
ATOM 669 N N . LEU A 1 83 ? -7.702 -0.580 7.000 1.00 96.44 83 LEU A N 1
ATOM 670 C CA . LEU A 1 83 ? -8.577 0.507 7.439 1.00 96.44 83 LEU A CA 1
ATOM 671 C C . LEU A 1 83 ? -8.170 1.029 8.825 1.00 96.44 83 LEU A C 1
ATOM 673 O O . LEU A 1 83 ? -7.927 2.219 8.978 1.00 96.44 83 LEU A O 1
ATOM 677 N N . LYS A 1 84 ? -7.979 0.127 9.797 1.00 96.56 84 LYS A N 1
ATOM 678 C CA . LYS A 1 84 ? -7.481 0.494 11.134 1.00 96.56 84 LYS A CA 1
ATOM 679 C C . LYS A 1 84 ? -6.101 1.151 11.079 1.00 96.56 84 LYS A C 1
ATOM 681 O O . LYS A 1 84 ? -5.828 2.083 11.822 1.00 96.56 84 LYS A O 1
ATOM 686 N N . TYR A 1 85 ? -5.215 0.656 10.215 1.00 96.75 85 TYR A N 1
ATOM 687 C CA . TYR A 1 85 ? -3.887 1.246 10.034 1.00 96.75 85 TYR A CA 1
ATOM 688 C C . TYR A 1 85 ? -3.960 2.662 9.447 1.00 96.75 85 TYR A C 1
ATOM 690 O O . TYR A 1 85 ? -3.281 3.559 9.933 1.00 96.75 85 TYR A O 1
ATOM 698 N N . MET A 1 86 ? -4.825 2.875 8.455 1.00 95.00 86 MET A N 1
ATOM 699 C CA . MET A 1 86 ? -5.083 4.188 7.869 1.00 95.00 86 MET A CA 1
ATOM 700 C C . MET A 1 86 ? -5.593 5.181 8.924 1.00 95.00 86 MET A C 1
ATOM 702 O O . MET A 1 86 ? -5.048 6.273 9.029 1.00 95.00 86 MET A O 1
ATOM 706 N N . GLU A 1 87 ? -6.565 4.785 9.753 1.00 94.06 87 GLU A N 1
ATOM 707 C CA . GLU A 1 87 ? -7.088 5.613 10.854 1.00 94.06 87 GLU A CA 1
ATOM 708 C C . GLU A 1 87 ? -5.995 5.985 11.871 1.00 94.06 87 GLU A C 1
ATOM 710 O O . GLU A 1 87 ? -5.963 7.104 12.377 1.00 94.06 87 GLU A O 1
ATOM 715 N N . LEU A 1 88 ? -5.064 5.069 12.163 1.00 93.94 88 LEU A N 1
ATOM 716 C CA . LEU A 1 88 ? -3.933 5.344 13.056 1.00 93.94 88 LEU A CA 1
ATOM 717 C C . LEU A 1 88 ? -2.975 6.397 12.492 1.00 93.94 88 LEU A C 1
ATOM 719 O O . LEU A 1 88 ? -2.467 7.203 13.266 1.00 93.94 88 LEU A O 1
ATOM 723 N N . ILE A 1 89 ? -2.723 6.380 11.180 1.00 91.19 89 ILE A N 1
ATOM 724 C CA . ILE A 1 89 ? -1.905 7.400 10.511 1.00 91.19 89 ILE A CA 1
ATOM 725 C C . ILE A 1 89 ? -2.637 8.748 10.525 1.00 91.19 89 ILE A C 1
ATOM 727 O O . ILE A 1 89 ? -2.047 9.763 10.882 1.00 91.19 89 ILE A O 1
ATOM 731 N N . GLU A 1 90 ? -3.929 8.760 10.182 1.00 88.62 90 GLU A N 1
ATOM 732 C CA . GLU A 1 90 ? -4.733 9.990 10.128 1.00 88.62 90 GLU A CA 1
ATOM 733 C C . GLU A 1 90 ? -4.831 10.691 11.493 1.00 88.62 90 GLU A C 1
ATOM 735 O O . GLU A 1 90 ? -4.817 11.913 11.538 1.00 88.62 90 GLU A O 1
ATOM 740 N N . ASN A 1 91 ? -4.859 9.945 12.602 1.00 88.25 91 ASN A N 1
ATOM 741 C CA . ASN A 1 91 ? -4.926 10.509 13.958 1.00 88.25 91 ASN A CA 1
ATOM 742 C C . ASN A 1 91 ? -3.590 11.061 14.499 1.00 88.25 91 ASN A C 1
ATOM 744 O O . ASN A 1 91 ? -3.563 11.601 15.604 1.00 88.25 91 ASN A O 1
ATOM 748 N N . ARG A 1 92 ? -2.470 10.864 13.790 1.00 82.00 92 ARG A N 1
ATOM 749 C CA . ARG A 1 92 ? -1.141 11.374 14.187 1.00 82.00 92 ARG A CA 1
ATOM 750 C C . ARG A 1 92 ? -0.794 12.722 13.555 1.00 82.00 92 ARG A C 1
ATOM 752 O O . ARG A 1 92 ? 0.205 13.315 13.959 1.00 82.00 92 ARG A O 1
ATOM 759 N N . GLN A 1 93 ? -1.566 13.142 12.553 1.00 61.78 93 GLN A N 1
ATOM 760 C CA . GLN A 1 93 ? -1.420 14.412 11.839 1.00 61.78 93 GLN A CA 1
ATOM 761 C C . GLN A 1 93 ? -2.247 15.504 12.513 1.00 61.78 93 GLN A C 1
ATOM 763 O O . GLN A 1 93 ? -1.769 16.659 12.509 1.00 61.78 93 GLN A O 1
#

Sequence (93 aa):
MLNINYFNNHKSFSDLPPDEKSVEELELLILRDAAGKKPLSRKYNQQEVNIIAAKLIEKGFIRGTIVDRFNNVTWSRITPRGLKYMELIENRQ

Secondary structure (DSSP, 8-state):
------------GGGSPP----HHHHHHHHHHHHTT-SPPPTTS-HHHHHHHHHHHHHTTSEEEEEEETTTEEEEEEE-HHHHHHHHHHHTT-

pLDDT: mean 81.78, std 20.36, range [34.56, 98.12]

Foldseek 3Di:
DDDDDDDDPPPPPVPPDLDDDDLLVLLLQVLCVQAVHDHDDPSDDPQSNLQSLVVCCVVVQFPWDPPDSRHDIDTHHGDPNVVVVSVVSVVVD